Protein AF-A0A924HNA2-F1 (afdb_monomer)

Solvent-accessible surface area (backbone atoms only — not comparable to full-atom values): 3175 Å² total; per-residue (Å²): 131,79,60,64,84,70,50,50,62,64,52,46,59,44,42,75,76,72,48,84,87,70,89,48,71,67,50,47,55,51,58,71,70,48,90,83,84,82,89,83,80,89,84,83,134

Secondary structure (DSSP, 8-state):
--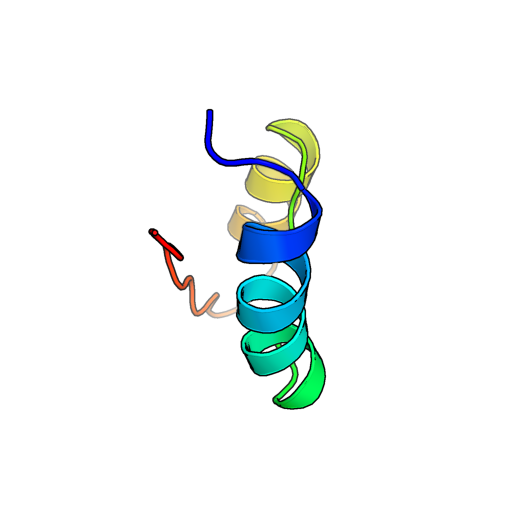-HHHHHHHHHHHHHTTPPP--SHHHHHHHHTSSS---------

Nearest PDB structures (foldseek):
  8hrb-assembly1_F  TM=3.204E-01  e=9.766E+00  Escherichia coli

Structure (mmCIF, N/CA/C/O backbone):
data_AF-A0A924HNA2-F1
#
_entry.id   AF-A0A924HNA2-F1
#
loop_
_atom_site.group_PDB
_atom_site.id
_atom_site.type_symbol
_atom_site.label_atom_id
_atom_site.label_alt_id
_atom_site.label_comp_id
_atom_site.label_asym_id
_atom_site.label_entity_id
_atom_site.label_seq_id
_atom_site.pdbx_PDB_ins_code
_atom_site.Cartn_x
_atom_site.Cartn_y
_atom_site.Cartn_z
_atom_site.occupancy
_atom_site.B_iso_or_equiv
_atom_site.auth_seq_id
_atom_site.auth_comp_id
_atom_site.auth_asym_id
_atom_site.auth_atom_id
_atom_site.pdbx_PDB_model_num
ATOM 1 N N . MET A 1 1 ? 18.360 2.865 -1.202 1.00 74.38 1 MET A N 1
ATOM 2 C CA . MET A 1 1 ? 17.095 2.834 -1.965 1.00 74.38 1 MET A CA 1
ATOM 3 C C . MET A 1 1 ? 17.384 2.175 -3.297 1.00 74.38 1 MET A C 1
ATOM 5 O O . MET A 1 1 ? 18.412 2.498 -3.886 1.00 74.38 1 MET A O 1
ATOM 9 N N . TYR A 1 2 ? 16.543 1.235 -3.725 1.00 81.00 2 TYR A N 1
ATOM 10 C CA . TYR A 1 2 ? 16.639 0.663 -5.066 1.00 81.00 2 TYR A CA 1
ATOM 11 C C . TYR A 1 2 ? 16.294 1.733 -6.116 1.00 81.00 2 TYR A C 1
ATOM 13 O O . TYR A 1 2 ? 15.483 2.614 -5.827 1.00 81.00 2 TYR A O 1
ATOM 21 N N . PRO A 1 3 ? 16.920 1.700 -7.303 1.00 91.56 3 PRO A N 1
ATOM 22 C CA . PRO A 1 3 ? 16.562 2.584 -8.407 1.00 91.56 3 PRO A CA 1
ATOM 23 C C . PRO A 1 3 ? 15.074 2.510 -8.768 1.00 91.56 3 PRO A C 1
ATOM 25 O O . PRO A 1 3 ? 14.523 1.415 -8.817 1.00 91.56 3 PRO A O 1
ATOM 28 N N . GLU A 1 4 ? 14.458 3.650 -9.093 1.00 87.50 4 GLU A N 1
ATOM 29 C CA . GLU A 1 4 ? 13.018 3.773 -9.398 1.00 87.50 4 GLU A CA 1
ATOM 30 C C . GLU A 1 4 ? 12.537 2.751 -10.439 1.00 87.50 4 GLU A C 1
ATOM 32 O O . GLU A 1 4 ? 11.549 2.058 -10.216 1.00 87.50 4 GLU A O 1
ATOM 37 N N . TYR A 1 5 ? 13.309 2.572 -11.516 1.00 89.81 5 TYR A N 1
ATOM 38 C CA . TYR A 1 5 ? 12.987 1.652 -12.611 1.00 89.81 5 TYR A CA 1
ATOM 39 C C . TYR A 1 5 ? 12.909 0.177 -12.184 1.00 89.81 5 TYR A C 1
ATOM 41 O O . TYR A 1 5 ? 12.329 -0.634 -12.901 1.00 89.81 5 TYR A O 1
ATOM 49 N N . LEU A 1 6 ? 13.511 -0.196 -11.047 1.00 87.88 6 LEU A N 1
ATOM 50 C CA . LEU A 1 6 ? 13.384 -1.545 -10.487 1.00 87.88 6 LEU A CA 1
ATOM 51 C C . LEU A 1 6 ? 12.122 -1.695 -9.636 1.00 87.88 6 LEU A C 1
ATOM 53 O O . LEU A 1 6 ? 11.570 -2.787 -9.566 1.00 87.88 6 LEU A O 1
ATOM 57 N N . VAL A 1 7 ? 11.667 -0.621 -8.988 1.00 90.44 7 VAL A N 1
ATOM 58 C CA . VAL A 1 7 ? 10.542 -0.655 -8.037 1.00 90.44 7 VAL A CA 1
ATOM 59 C C . VAL A 1 7 ? 9.205 -0.372 -8.724 1.00 90.44 7 VAL A C 1
ATOM 61 O O . VAL A 1 7 ? 8.171 -0.891 -8.310 1.00 90.44 7 VAL A O 1
ATOM 64 N N . GLU A 1 8 ? 9.223 0.426 -9.791 1.00 92.12 8 GLU A N 1
ATOM 65 C CA . GLU A 1 8 ? 8.062 0.763 -10.616 1.00 92.12 8 GLU A CA 1
ATOM 66 C C . GLU A 1 8 ? 7.273 -0.470 -11.104 1.00 92.12 8 GLU A C 1
ATOM 68 O O . GLU A 1 8 ? 6.065 -0.509 -10.855 1.00 92.12 8 GLU A O 1
ATOM 73 N N . PRO A 1 9 ? 7.889 -1.516 -11.701 1.00 92.81 9 PRO A N 1
ATOM 74 C CA . PRO A 1 9 ? 7.137 -2.698 -12.123 1.00 92.81 9 PRO A CA 1
ATOM 75 C C . PRO A 1 9 ? 6.483 -3.439 -10.947 1.00 92.81 9 PRO A C 1
ATOM 77 O O . PRO A 1 9 ? 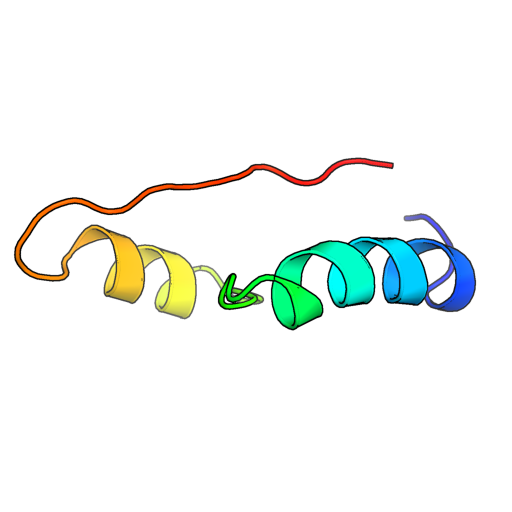5.340 -3.868 -11.063 1.00 92.81 9 PRO A O 1
ATOM 80 N N . MET A 1 10 ? 7.148 -3.524 -9.789 1.00 92.12 10 MET A N 1
ATOM 81 C CA . MET A 1 10 ? 6.596 -4.198 -8.602 1.00 92.12 10 MET A CA 1
ATOM 82 C C . MET A 1 10 ? 5.406 -3.438 -8.003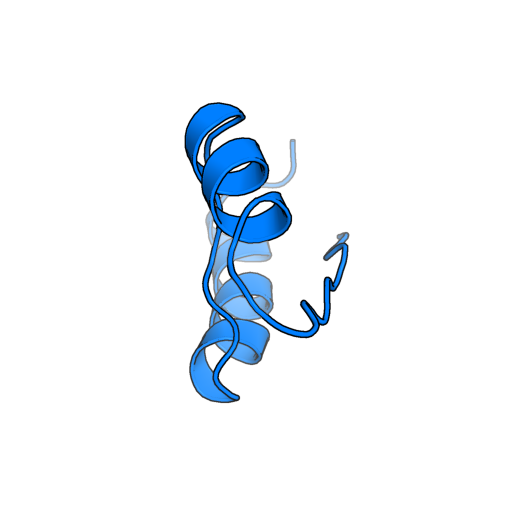 1.00 92.12 10 MET A C 1
ATOM 84 O O . MET A 1 10 ? 4.480 -4.041 -7.465 1.00 92.12 10 MET A O 1
ATOM 88 N N . ARG A 1 11 ? 5.415 -2.102 -8.086 1.00 92.00 11 ARG A N 1
ATOM 89 C CA . ARG A 1 11 ? 4.265 -1.262 -7.717 1.00 92.00 11 ARG A CA 1
ATOM 90 C C . ARG A 1 11 ? 3.119 -1.443 -8.708 1.00 92.00 11 ARG A C 1
ATOM 92 O O . ARG A 1 11 ? 1.980 -1.616 -8.284 1.00 92.00 11 ARG A O 1
ATOM 99 N N . ALA A 1 12 ? 3.433 -1.460 -10.004 1.00 94.44 12 ALA A N 1
ATOM 100 C CA . ALA A 1 12 ? 2.454 -1.641 -11.069 1.00 94.44 12 ALA A CA 1
ATOM 101 C C . ALA A 1 12 ? 1.724 -2.990 -10.977 1.00 94.44 12 ALA A C 1
ATOM 103 O O . ALA A 1 12 ? 0.526 -3.051 -11.227 1.00 94.44 12 ALA A O 1
ATOM 104 N N . GLU A 1 13 ? 2.403 -4.071 -10.583 1.00 95.00 13 GLU A N 1
ATOM 105 C CA . GLU A 1 13 ? 1.760 -5.376 -10.375 1.00 95.00 13 GLU A CA 1
ATOM 106 C C . GLU A 1 13 ? 0.617 -5.314 -9.351 1.00 95.00 13 GLU A C 1
ATOM 108 O O . GLU A 1 13 ? -0.453 -5.871 -9.596 1.00 95.00 13 GLU A O 1
ATOM 113 N N . LEU A 1 14 ? 0.806 -4.593 -8.241 1.00 95.88 14 LEU A N 1
ATOM 114 C CA . LEU A 1 14 ? -0.221 -4.435 -7.209 1.00 95.88 14 LEU A CA 1
ATOM 115 C C . LEU A 1 14 ? -1.341 -3.488 -7.652 1.00 95.88 14 LEU A C 1
ATOM 117 O O . LEU A 1 14 ? -2.521 -3.801 -7.477 1.00 95.88 14 LEU A O 1
ATOM 121 N N . THR A 1 15 ? -1.004 -2.351 -8.261 1.00 95.56 15 THR A N 1
ATOM 122 C CA . THR A 1 15 ? -2.029 -1.394 -8.703 1.00 95.56 15 THR A CA 1
ATOM 123 C C . THR A 1 15 ? -2.888 -1.953 -9.837 1.00 95.56 15 THR A C 1
ATOM 125 O O . THR A 1 15 ? -4.099 -1.738 -9.851 1.00 95.56 15 THR A O 1
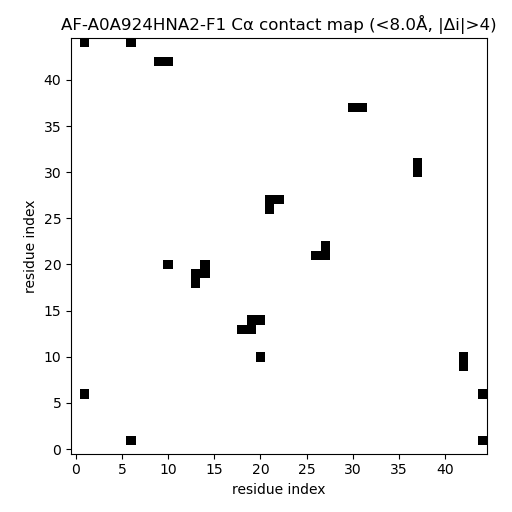ATOM 128 N N . ASN A 1 16 ? -2.316 -2.774 -10.724 1.00 96.69 16 ASN A N 1
ATOM 129 C CA . ASN A 1 16 ? -3.053 -3.465 -11.787 1.00 96.69 16 ASN A CA 1
ATOM 130 C C . ASN A 1 16 ? -4.092 -4.467 -11.262 1.00 96.69 16 ASN A C 1
ATOM 132 O O . ASN A 1 16 ? -5.080 -4.727 -11.949 1.00 96.69 16 ASN A O 1
ATOM 136 N N . VAL A 1 17 ? -3.895 -5.029 -10.062 1.00 96.31 17 VAL A N 1
ATOM 137 C CA . VAL A 1 17 ? -4.860 -5.949 -9.429 1.00 96.31 17 VAL A CA 1
ATOM 138 C C . VAL A 1 17 ? -5.790 -5.251 -8.429 1.00 96.31 17 VAL A C 1
ATOM 140 O O . VAL A 1 17 ? -6.556 -5.920 -7.737 1.00 96.31 17 VAL A O 1
ATOM 143 N N . GLY A 1 18 ? -5.768 -3.914 -8.385 1.00 95.75 18 GLY A N 1
ATOM 144 C CA . GLY A 1 18 ? -6.727 -3.100 -7.637 1.00 95.75 18 GLY A CA 1
ATOM 145 C C . GLY A 1 18 ? -6.244 -2.583 -6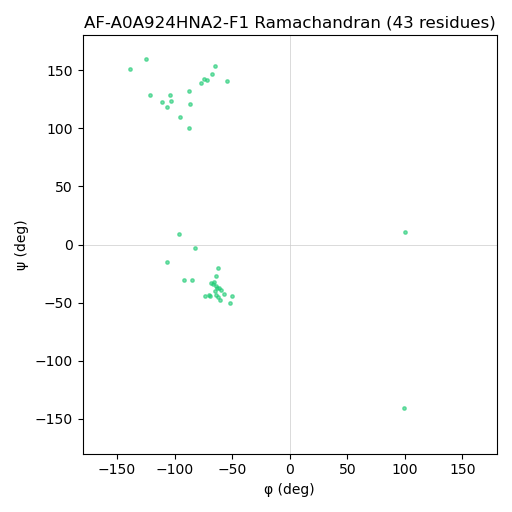.283 1.00 95.75 18 GLY A C 1
ATOM 146 O O . GLY A 1 18 ? -7.062 -2.058 -5.531 1.00 95.75 18 GLY A O 1
ATOM 147 N N . PHE A 1 19 ? -4.953 -2.703 -5.955 1.00 96.88 19 PHE A N 1
ATOM 148 C CA . PHE A 1 19 ? -4.409 -2.011 -4.784 1.00 96.88 19 PHE A CA 1
ATOM 149 C C . PHE A 1 19 ? -4.241 -0.517 -5.052 1.00 96.88 19 PHE A C 1
ATOM 151 O O . PHE A 1 19 ? -3.810 -0.097 -6.125 1.00 96.88 19 PHE A O 1
ATOM 158 N N . GLU A 1 20 ? -4.517 0.281 -4.030 1.00 96.00 20 GLU A N 1
ATOM 159 C CA . GLU A 1 20 ? -4.178 1.697 -4.007 1.00 96.00 20 GLU A CA 1
ATOM 160 C C . GLU A 1 20 ? -2.753 1.881 -3.469 1.00 96.00 20 GLU A C 1
ATOM 162 O O . GLU A 1 20 ? -2.369 1.292 -2.456 1.00 96.00 20 GLU A O 1
ATOM 167 N N . GLU A 1 21 ? -1.948 2.681 -4.168 1.00 95.62 21 GLU A N 1
ATOM 168 C CA . GLU A 1 21 ? -0.586 3.000 -3.750 1.00 95.62 21 GLU A CA 1
ATOM 169 C C . GLU A 1 21 ? -0.592 4.201 -2.795 1.00 95.62 21 GLU A C 1
ATOM 171 O O . GLU A 1 21 ? -0.994 5.293 -3.187 1.00 95.62 21 GLU A O 1
ATOM 176 N N . LEU A 1 22 ? -0.079 4.011 -1.576 1.00 9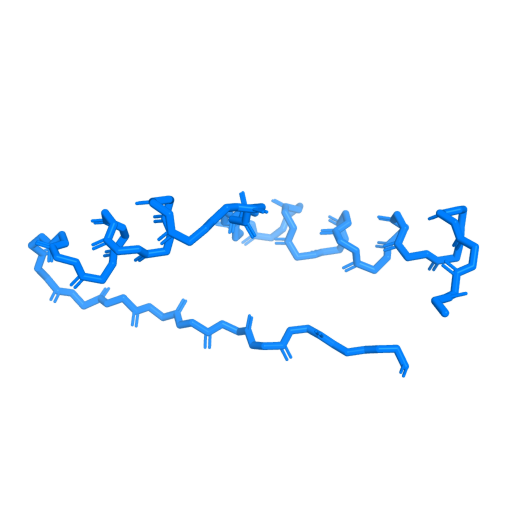6.50 22 LEU A N 1
ATOM 177 C CA . LEU A 1 22 ? 0.031 5.055 -0.553 1.00 96.50 22 LEU A CA 1
ATOM 178 C C . LEU A 1 22 ? 1.502 5.477 -0.407 1.00 96.50 22 LEU A C 1
ATOM 180 O O . LEU A 1 22 ? 2.368 4.658 -0.085 1.00 96.50 22 LEU A O 1
ATOM 184 N N . LYS A 1 23 ? 1.802 6.749 -0.678 1.00 93.56 23 LYS A N 1
ATOM 185 C CA . LYS A 1 23 ? 3.157 7.328 -0.754 1.00 93.56 23 LYS A CA 1
ATOM 186 C C . LYS A 1 23 ? 3.512 8.214 0.432 1.00 93.56 23 LYS A C 1
ATOM 188 O O . LYS A 1 23 ? 4.690 8.525 0.613 1.00 93.56 23 LYS A O 1
ATOM 193 N N . SER A 1 24 ? 2.524 8.629 1.218 1.00 97.00 24 SER A N 1
ATOM 194 C CA . SER A 1 24 ? 2.708 9.508 2.372 1.00 97.00 24 SER A CA 1
ATOM 195 C C . SER A 1 24 ? 2.132 8.903 3.650 1.00 97.00 24 SER A C 1
ATOM 197 O O .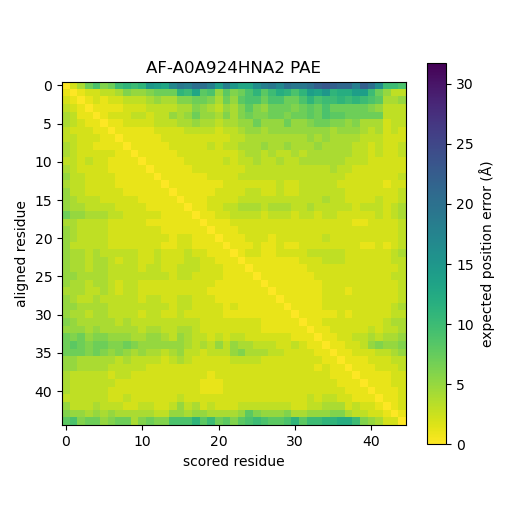 SER A 1 24 ? 1.290 8.003 3.616 1.00 97.00 24 SER A O 1
ATOM 199 N N . ALA A 1 25 ? 2.597 9.396 4.798 1.00 97.19 25 ALA A N 1
ATOM 200 C CA . ALA A 1 25 ? 2.062 8.971 6.088 1.00 97.19 25 ALA A CA 1
ATOM 201 C C . ALA A 1 25 ? 0.588 9.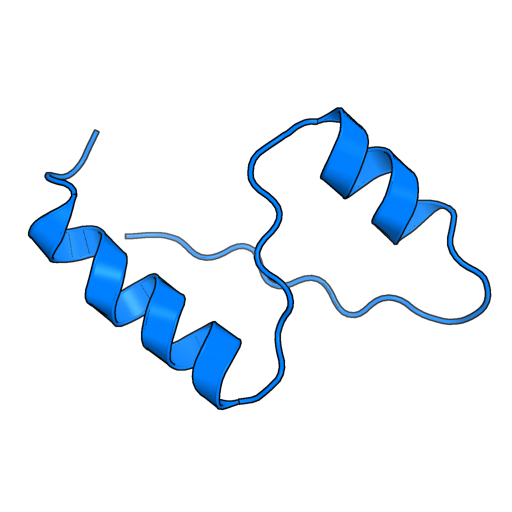379 6.228 1.00 97.19 25 ALA A C 1
ATOM 203 O O . ALA A 1 25 ? -0.211 8.627 6.774 1.00 97.19 25 ALA A O 1
ATOM 204 N N . GLU A 1 26 ? 0.221 10.539 5.686 1.00 97.69 26 GLU A N 1
ATOM 205 C CA . GLU A 1 26 ? -1.136 11.077 5.692 1.00 97.69 26 GLU A CA 1
ATOM 206 C C . GLU A 1 26 ? -2.108 10.211 4.874 1.00 97.69 26 GLU A C 1
ATOM 208 O O . GLU A 1 26 ? -3.245 9.985 5.300 1.00 97.69 26 GLU A O 1
ATOM 213 N N . GLU A 1 27 ? -1.665 9.696 3.723 1.00 96.69 27 GLU A N 1
ATOM 214 C CA . GLU A 1 27 ? -2.434 8.753 2.900 1.00 96.69 27 GLU A CA 1
ATOM 215 C C . GLU A 1 27 ? -2.668 7.430 3.639 1.00 96.69 27 GLU A C 1
ATOM 217 O O . GLU A 1 27 ? -3.795 6.933 3.674 1.00 96.69 27 GLU A O 1
ATOM 222 N N . VAL A 1 28 ? -1.637 6.899 4.308 1.00 96.31 28 VAL A N 1
ATOM 223 C CA . VAL A 1 28 ? -1.755 5.700 5.156 1.00 96.31 28 VAL A CA 1
ATOM 224 C C . VAL A 1 28 ? -2.749 5.922 6.296 1.00 96.31 28 VAL A C 1
ATOM 226 O O . VAL A 1 28 ? -3.649 5.108 6.509 1.00 96.31 28 VAL A O 1
ATOM 229 N N . ASP A 1 29 ? -2.626 7.044 7.000 1.00 97.38 29 ASP A N 1
ATOM 230 C CA . ASP A 1 29 ? -3.507 7.412 8.107 1.00 97.38 29 ASP A CA 1
ATOM 231 C C . ASP A 1 29 ? -4.971 7.520 7.670 1.00 97.38 29 ASP A C 1
ATOM 233 O O . ASP A 1 29 ? -5.877 7.116 8.402 1.00 97.38 29 ASP A O 1
ATOM 237 N N . SER A 1 30 ? -5.201 8.072 6.480 1.00 96.62 30 SER A N 1
ATOM 238 C CA . SER A 1 30 ? -6.535 8.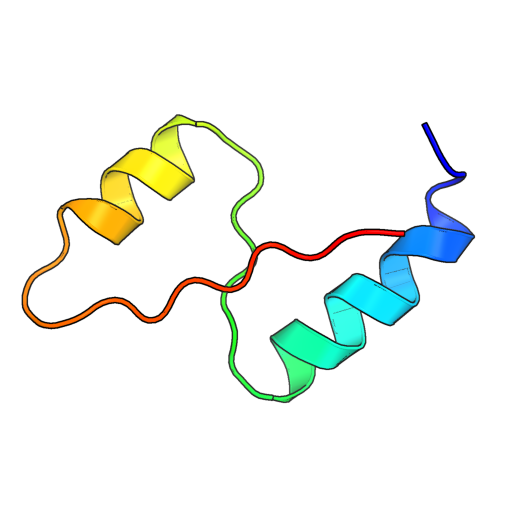227 5.904 1.00 96.62 30 SER A CA 1
ATOM 239 C C . SER A 1 30 ? -7.129 6.876 5.503 1.00 96.62 30 SER A C 1
ATOM 241 O O . SER A 1 30 ? -8.283 6.603 5.833 1.00 96.62 30 SER A O 1
ATOM 243 N N . ALA A 1 31 ? -6.337 6.000 4.873 1.00 95.75 31 ALA A N 1
ATOM 244 C CA . ALA A 1 31 ? -6.772 4.661 4.482 1.00 95.75 31 ALA A CA 1
ATOM 245 C C . ALA A 1 31 ? -7.163 3.810 5.700 1.00 95.75 31 ALA A C 1
ATOM 247 O O . ALA A 1 31 ? -8.232 3.204 5.707 1.00 95.75 31 ALA A O 1
ATOM 248 N N . ILE A 1 32 ? -6.354 3.812 6.766 1.00 95.50 32 ILE A N 1
ATOM 249 C CA . ILE A 1 32 ? -6.611 3.020 7.985 1.00 95.50 32 ILE A CA 1
ATOM 250 C C . ILE A 1 32 ? -7.864 3.495 8.736 1.00 95.50 32 ILE A C 1
ATOM 252 O O . ILE A 1 32 ? -8.550 2.686 9.357 1.00 95.50 32 ILE A O 1
ATOM 256 N N . LYS A 1 33 ? -8.171 4.797 8.692 1.00 96.75 33 LYS A N 1
ATOM 257 C CA . LYS A 1 33 ? -9.349 5.383 9.358 1.00 96.75 33 LYS A CA 1
ATOM 258 C C . LYS A 1 33 ? -10.644 5.233 8.550 1.00 96.75 33 LYS A C 1
ATOM 260 O O . LYS A 1 33 ? -11.690 5.671 9.027 1.00 96.75 33 LYS A O 1
ATOM 265 N N . SER A 1 34 ? -10.587 4.661 7.345 1.00 95.06 34 SER A N 1
ATOM 266 C CA . SER A 1 34 ? -11.771 4.431 6.515 1.00 95.06 34 SER A CA 1
ATOM 267 C C . SER A 1 34 ? -12.737 3.425 7.153 1.00 95.06 34 SER A C 1
ATOM 269 O O . SER A 1 34 ? -12.357 2.582 7.967 1.00 95.06 34 SER A O 1
ATOM 271 N N . GLU A 1 35 ? -14.020 3.536 6.812 1.00 96.44 35 GLU A N 1
ATOM 272 C CA . GLU A 1 35 ? -15.034 2.610 7.312 1.00 96.44 35 GLU A CA 1
ATOM 273 C C . GLU A 1 35 ? -14.889 1.224 6.666 1.00 96.44 35 GLU A C 1
ATOM 275 O O . GLU A 1 35 ? -14.647 1.097 5.466 1.00 96.44 35 GLU A O 1
ATOM 280 N N . GLY A 1 36 ? -15.102 0.167 7.454 1.00 95.81 36 GLY A N 1
ATOM 281 C CA . GLY A 1 36 ? -15.047 -1.214 6.976 1.00 95.81 36 GLY A CA 1
ATOM 282 C C . GLY A 1 36 ? -13.720 -1.907 7.285 1.00 95.81 36 GLY A C 1
ATOM 283 O O . GLY A 1 36 ? -13.198 -1.802 8.392 1.00 95.81 36 GLY A O 1
ATOM 284 N N . THR A 1 37 ? -13.222 -2.715 6.348 1.00 96.62 37 THR A N 1
ATOM 285 C CA . THR A 1 37 ? -11.991 -3.505 6.514 1.00 96.62 37 THR A CA 1
ATOM 286 C C . THR A 1 37 ? -10.989 -3.138 5.433 1.00 96.62 37 THR A C 1
ATOM 288 O O . THR A 1 37 ? -11.307 -3.193 4.249 1.00 96.62 37 THR A O 1
ATOM 291 N N . VAL A 1 38 ? -9.766 -2.819 5.850 1.00 96.31 38 VAL A N 1
ATOM 292 C CA . VAL A 1 38 ? -8.663 -2.455 4.956 1.00 96.31 38 VAL A CA 1
ATOM 293 C C . VAL A 1 38 ? -7.716 -3.644 4.826 1.00 96.31 38 VAL A C 1
ATOM 295 O O . VAL A 1 38 ? -7.202 -4.143 5.829 1.00 96.31 38 VAL A O 1
ATOM 298 N N . PHE A 1 39 ? -7.469 -4.100 3.596 1.00 96.25 39 PHE A N 1
ATOM 299 C CA . PHE A 1 39 ? -6.451 -5.112 3.313 1.00 96.25 39 PHE A CA 1
ATOM 300 C C . PHE A 1 39 ? -5.148 -4.432 2.890 1.00 96.25 39 PHE A C 1
ATOM 302 O O . PHE A 1 39 ? -5.066 -3.845 1.814 1.00 96.25 39 PHE A O 1
ATOM 309 N N . VAL A 1 40 ? -4.132 -4.500 3.752 1.00 95.81 40 VAL A N 1
ATOM 310 C CA . VAL A 1 40 ? -2.846 -3.821 3.549 1.00 95.81 40 VAL A CA 1
ATOM 311 C C . VAL A 1 40 ? -1.785 -4.823 3.114 1.00 95.81 40 VAL A C 1
ATOM 313 O O . VAL A 1 40 ? -1.559 -5.829 3.788 1.00 95.81 40 VAL A O 1
ATOM 316 N N . VAL A 1 41 ? -1.090 -4.511 2.022 1.00 95.06 41 VAL A N 1
ATOM 317 C CA . VAL A 1 41 ? 0.089 -5.251 1.562 1.00 95.06 41 VAL A CA 1
ATOM 318 C C . VAL A 1 41 ? 1.322 -4.374 1.731 1.00 95.06 41 VAL A C 1
ATOM 320 O O . VAL A 1 41 ? 1.405 -3.281 1.177 1.00 95.06 41 VAL A O 1
ATOM 323 N N . VAL A 1 42 ? 2.300 -4.869 2.490 1.00 94.19 42 VAL A N 1
ATOM 324 C CA . VAL A 1 42 ? 3.621 -4.242 2.599 1.00 94.19 42 VAL A CA 1
ATOM 325 C C . VAL A 1 42 ? 4.487 -4.790 1.472 1.00 94.19 42 VAL A C 1
ATOM 327 O O . VAL A 1 42 ? 4.986 -5.911 1.558 1.00 94.19 42 VAL A O 1
ATOM 330 N N . ASN A 1 43 ? 4.629 -4.014 0.399 1.00 90.44 43 ASN A N 1
ATOM 331 C CA . ASN A 1 43 ? 5.483 -4.388 -0.724 1.00 90.44 43 ASN A CA 1
ATOM 332 C C . ASN A 1 43 ? 6.965 -4.152 -0.380 1.00 90.44 43 ASN A C 1
ATOM 334 O O . ASN A 1 43 ? 7.305 -3.131 0.220 1.00 90.44 43 ASN A O 1
ATOM 338 N N . SER A 1 44 ? 7.845 -5.077 -0.765 1.00 88.00 44 SER A N 1
ATOM 339 C CA . SER A 1 44 ? 9.291 -5.020 -0.505 1.00 88.00 44 SER A CA 1
ATOM 340 C C . SER A 1 44 ? 10.071 -5.477 -1.734 1.00 88.00 44 SER A C 1
ATOM 342 O O . SER A 1 44 ? 9.586 -6.317 -2.487 1.00 88.00 44 SER A O 1
ATOM 344 N N . VAL A 1 45 ? 11.289 -4.950 -1.889 1.00 81.12 45 VAL A N 1
ATOM 345 C CA . VAL A 1 45 ? 12.275 -5.356 -2.909 1.00 81.12 45 VAL A CA 1
ATOM 346 C C . VAL A 1 45 ? 13.366 -6.205 -2.278 1.00 81.12 45 VAL A C 1
ATOM 348 O O . VAL A 1 45 ? 13.839 -5.805 -1.186 1.00 81.12 45 VAL A O 1
#

Mean predicted aligned error: 3.16 Å

Foldseek 3Di:
DDDPVVVVVQVVVQVVVPDDDDDDPVSVVVQVPDPDDDDDDDDDD

Sequence (45 aa):
MYPEYLVEPMRAELTNVGFEELKSAEEVDSAIKSEGTVFVVVNSV

pLDDT: mean 93.51, std 4.8, range [74.38, 97.69]

Radius of gyration: 11.84 Å; Cα contacts (8 Å, |Δi|>4): 15; chains: 1; bounding box: 32×17×22 Å